Protein AF-A0A662CCJ3-F1 (afdb_monomer_lite)

Foldseek 3Di:
DDVVVVVQVLCCVQQVVQQKGWDDWDADDQWIWTFIDHPPDGFWIWTWGDDPPPQEIEIEIEGDPPPGQLVNLLSVLLSVLVVHGQKYKYKYWDQVVVVVVCVVVVNDQCLALGVVSRVSSQFDPWDDDNTIIMGIRHGPVPCDPVVVVVVVVVVVCLVPDPPVNSVVSVVSPVPPPPPPD

pLDDT: mean 72.36, std 14.45, range [28.16, 91.19]

Structure (mmCIF, N/CA/C/O backbone):
data_AF-A0A662CCJ3-F1
#
_entry.id   AF-A0A662CCJ3-F1
#
loop_
_atom_site.group_PDB
_atom_site.id
_atom_site.type_symbol
_atom_site.label_atom_id
_atom_site.label_alt_id
_atom_site.label_comp_id
_atom_site.label_asym_id
_atom_site.label_entity_id
_atom_site.label_seq_id
_atom_site.pdbx_PDB_ins_code
_atom_site.Cartn_x
_atom_site.Cartn_y
_atom_site.Cartn_z
_atom_site.occupancy
_atom_site.B_iso_or_equiv
_atom_site.auth_seq_id
_atom_site.auth_comp_id
_atom_site.auth_asym_id
_atom_site.auth_atom_id
_atom_site.pdbx_PDB_model_num
ATOM 1 N N . MET A 1 1 ? 0.400 6.262 -26.960 1.00 60.09 1 MET A N 1
ATOM 2 C CA . MET A 1 1 ? -0.676 5.900 -26.022 1.00 60.09 1 MET A CA 1
ATOM 3 C C . MET A 1 1 ? -0.696 6.952 -24.933 1.00 60.09 1 MET A C 1
ATOM 5 O O . MET A 1 1 ? 0.386 7.361 -24.514 1.00 60.09 1 MET A O 1
ATOM 9 N N . ARG A 1 2 ? -1.873 7.464 -24.573 1.00 75.56 2 ARG A N 1
ATOM 10 C CA . ARG A 1 2 ? -2.026 8.439 -23.481 1.00 75.56 2 ARG A CA 1
ATOM 11 C C . ARG A 1 2 ? -1.921 7.730 -22.123 1.00 75.56 2 ARG A C 1
ATOM 13 O O . ARG A 1 2 ? -2.128 6.522 -22.050 1.00 75.56 2 ARG A O 1
ATOM 20 N N . VAL A 1 3 ? -1.557 8.452 -21.063 1.00 71.56 3 VAL A N 1
ATOM 21 C CA . VAL A 1 3 ? -1.373 7.867 -19.716 1.00 71.56 3 VAL A CA 1
ATOM 22 C C . VAL A 1 3 ? -2.685 7.293 -19.186 1.00 71.56 3 VAL A C 1
ATOM 24 O O . VAL A 1 3 ? -2.692 6.246 -18.552 1.00 71.56 3 VAL A O 1
ATOM 27 N N . GLU A 1 4 ? -3.800 7.937 -19.505 1.00 74.38 4 GLU A N 1
ATOM 28 C CA . GLU A 1 4 ? -5.143 7.482 -19.166 1.00 74.38 4 GLU A CA 1
ATOM 29 C C . GLU A 1 4 ? -5.450 6.133 -19.820 1.00 74.38 4 GLU A C 1
ATOM 31 O O . GLU A 1 4 ? -5.887 5.218 -19.136 1.00 74.38 4 GLU A O 1
ATOM 36 N N . GLU A 1 5 ? -5.126 5.972 -21.107 1.00 78.00 5 GLU A N 1
ATOM 37 C CA . GLU A 1 5 ? -5.306 4.709 -21.841 1.00 78.00 5 GLU A CA 1
ATOM 38 C C . GLU A 1 5 ? -4.454 3.585 -21.220 1.00 78.00 5 GLU A C 1
ATOM 40 O O . GLU A 1 5 ? -4.940 2.478 -21.008 1.00 78.00 5 GLU A O 1
ATOM 45 N N . LEU A 1 6 ? -3.209 3.891 -20.830 1.00 78.88 6 LEU A N 1
ATOM 46 C CA . LEU A 1 6 ? -2.328 2.952 -20.124 1.00 78.88 6 LEU A CA 1
ATOM 47 C C . LEU A 1 6 ? -2.886 2.535 -18.754 1.00 78.88 6 LEU A C 1
ATOM 49 O O . LEU A 1 6 ? -2.822 1.361 -18.389 1.00 78.88 6 LEU A O 1
ATOM 53 N N . LEU A 1 7 ? -3.418 3.485 -17.981 1.00 80.75 7 LEU A N 1
ATOM 54 C CA . LEU A 1 7 ? -3.992 3.214 -16.662 1.00 80.75 7 LEU A CA 1
ATOM 55 C C . LEU A 1 7 ? -5.328 2.476 -16.759 1.00 80.75 7 LEU A C 1
ATOM 57 O O . LEU A 1 7 ? -5.612 1.637 -15.903 1.00 80.75 7 LEU A O 1
ATOM 61 N N . GLU A 1 8 ? -6.137 2.740 -17.784 1.00 83.12 8 GLU A N 1
ATOM 62 C CA . GLU A 1 8 ? -7.354 1.978 -18.077 1.00 83.12 8 GLU A CA 1
ATOM 63 C C . GLU A 1 8 ? -7.021 0.521 -18.409 1.00 83.12 8 GLU A C 1
ATOM 65 O O . GLU A 1 8 ? -7.603 -0.386 -17.808 1.00 83.12 8 GLU A O 1
ATOM 70 N N . GLU A 1 9 ? -6.046 0.288 -19.294 1.00 80.81 9 GLU A N 1
ATOM 71 C CA . GLU A 1 9 ? -5.573 -1.056 -19.645 1.00 80.81 9 GLU A CA 1
ATOM 72 C C . GLU A 1 9 ? -4.999 -1.791 -18.429 1.00 80.81 9 GLU A C 1
ATOM 74 O O . GLU A 1 9 ? -5.383 -2.931 -18.150 1.00 80.81 9 GLU A O 1
ATOM 79 N N . TRP A 1 10 ? -4.133 -1.129 -17.656 1.00 85.88 10 TRP A N 1
ATOM 80 C CA . TRP A 1 10 ? -3.580 -1.679 -16.420 1.00 85.88 10 TRP A CA 1
ATOM 81 C C . TRP A 1 10 ? -4.689 -2.006 -15.406 1.00 85.88 10 TRP A C 1
ATOM 83 O O . TRP A 1 10 ? -4.709 -3.104 -14.845 1.00 85.88 10 TRP A O 1
ATOM 93 N N . THR A 1 11 ? -5.661 -1.108 -15.213 1.00 82.94 11 THR A N 1
ATOM 94 C CA . THR A 1 11 ? -6.770 -1.330 -14.271 1.00 82.94 11 THR A CA 1
ATOM 95 C C . THR A 1 11 ? -7.625 -2.509 -14.720 1.00 82.94 11 THR A C 1
ATOM 97 O O . THR A 1 11 ? -7.944 -3.381 -13.915 1.00 82.94 11 THR A O 1
ATOM 100 N N . ALA A 1 12 ? -7.972 -2.588 -16.006 1.00 83.44 12 ALA A N 1
ATOM 101 C CA . ALA A 1 12 ? -8.745 -3.702 -16.542 1.00 83.44 12 ALA A CA 1
ATOM 102 C C . ALA A 1 12 ? -8.008 -5.038 -16.368 1.00 83.44 12 ALA A C 1
ATOM 104 O O . ALA A 1 12 ? -8.617 -6.021 -15.944 1.00 83.44 12 ALA A O 1
ATOM 105 N N . HIS A 1 13 ? -6.703 -5.058 -16.648 1.00 76.81 13 HIS A N 1
ATOM 106 C CA . HIS A 1 13 ? -5.887 -6.266 -16.615 1.00 76.81 13 HIS A CA 1
ATOM 107 C C . HIS A 1 13 ? -5.628 -6.780 -15.193 1.00 76.81 13 HIS A C 1
ATOM 109 O O . HIS A 1 13 ? -5.778 -7.973 -14.939 1.00 76.81 13 HIS A O 1
ATOM 115 N N . TYR A 1 14 ? -5.257 -5.897 -14.262 1.00 78.69 14 TYR A N 1
ATOM 116 C CA . TYR A 1 14 ? -4.828 -6.303 -12.919 1.00 78.69 14 TYR A CA 1
ATOM 117 C C . TYR A 1 14 ? -5.930 -6.212 -11.861 1.00 78.69 14 TYR A C 1
ATOM 119 O O . TYR A 1 14 ? -5.877 -6.937 -10.870 1.00 78.69 14 TYR A O 1
ATOM 127 N N . LEU A 1 15 ? -6.926 -5.343 -12.055 1.00 81.56 15 LEU A N 1
ATOM 128 C CA . LEU A 1 15 ? -7.939 -5.031 -11.041 1.00 81.56 15 LEU A CA 1
ATOM 129 C C . LEU A 1 15 ? -9.382 -5.311 -11.485 1.00 81.56 15 LEU A C 1
ATOM 131 O O . LEU A 1 15 ? -10.273 -5.417 -10.639 1.00 81.56 15 LEU A O 1
ATOM 135 N N . GLY A 1 16 ? -9.634 -5.476 -12.788 1.00 79.31 16 GLY A N 1
ATOM 136 C CA . GLY A 1 16 ? -10.981 -5.670 -13.331 1.00 79.31 16 GLY A CA 1
ATOM 137 C C . GLY A 1 16 ? -11.698 -6.894 -12.753 1.00 79.31 16 GLY A C 1
ATOM 138 O O . GLY A 1 16 ? -12.883 -6.820 -12.423 1.00 79.31 16 GLY A O 1
ATOM 139 N N . GLY A 1 17 ? -10.963 -7.991 -12.529 1.00 81.06 17 GLY A N 1
ATOM 140 C CA . GLY A 1 17 ? -11.480 -9.207 -11.886 1.00 81.06 17 GLY A CA 1
ATOM 141 C C . GLY A 1 17 ? -11.889 -9.026 -10.417 1.00 81.06 17 GLY A C 1
ATOM 142 O O . GLY A 1 17 ? -12.646 -9.832 -9.886 1.00 81.06 17 GLY A O 1
ATOM 143 N N . MET A 1 18 ? -11.440 -7.945 -9.773 1.00 82.50 18 MET A N 1
ATOM 144 C CA . MET A 1 18 ? -11.719 -7.613 -8.369 1.00 82.50 18 MET A CA 1
ATOM 145 C C . MET A 1 18 ? -12.878 -6.611 -8.225 1.00 82.50 18 MET A C 1
ATOM 147 O O . MET A 1 18 ? -13.274 -6.253 -7.114 1.00 82.50 18 MET A O 1
ATOM 151 N N . GLY A 1 19 ? -13.437 -6.142 -9.347 1.00 83.69 19 GLY A N 1
ATOM 152 C CA . GLY A 1 19 ? -14.517 -5.154 -9.373 1.00 83.69 19 GLY A CA 1
ATOM 153 C C . GLY A 1 19 ? -14.068 -3.713 -9.109 1.00 83.69 19 GLY A C 1
ATOM 154 O O . GLY A 1 19 ? -14.925 -2.836 -8.978 1.00 83.69 19 GLY A O 1
ATOM 155 N N . LEU A 1 20 ? -12.756 -3.465 -9.044 1.00 86.88 20 LEU A N 1
ATOM 156 C CA . LEU A 1 20 ? -12.177 -2.124 -9.047 1.00 86.88 20 LEU A CA 1
ATOM 157 C C . LEU A 1 20 ? -12.174 -1.566 -10.471 1.00 86.88 20 LEU A C 1
ATOM 159 O O . LEU A 1 20 ? -11.946 -2.287 -11.445 1.00 86.88 20 LEU A O 1
ATOM 163 N N . ARG A 1 21 ? -12.445 -0.270 -10.593 1.00 88.94 21 ARG A N 1
ATOM 164 C CA . ARG A 1 21 ? -12.468 0.441 -11.874 1.00 88.94 21 ARG A CA 1
ATOM 165 C C . ARG A 1 21 ? -11.790 1.787 -11.737 1.00 88.94 21 ARG A C 1
ATOM 167 O O . ARG A 1 21 ? -11.844 2.390 -10.672 1.00 88.94 21 ARG A O 1
ATOM 174 N N . LEU A 1 22 ? -11.214 2.270 -12.828 1.00 89.12 22 LEU A N 1
ATOM 175 C CA . LEU A 1 22 ? -10.678 3.617 -12.905 1.00 89.12 22 LEU A CA 1
ATOM 176 C C . LEU A 1 22 ? -11.843 4.605 -13.012 1.00 89.12 22 LEU A C 1
ATOM 178 O O . LEU A 1 22 ? -12.698 4.453 -13.881 1.00 89.12 22 LEU A O 1
ATOM 182 N N . TYR A 1 23 ? -11.902 5.572 -12.101 1.00 88.75 23 TYR A N 1
ATOM 183 C CA . TYR A 1 23 ? -12.942 6.608 -12.074 1.00 88.75 23 TYR A CA 1
ATOM 184 C C . TYR A 1 23 ? -12.444 7.895 -12.705 1.00 88.75 23 TYR A C 1
ATOM 186 O O . TYR A 1 23 ? -13.154 8.536 -13.476 1.00 88.75 23 TYR A O 1
ATOM 194 N N . ARG A 1 24 ? -11.226 8.289 -12.339 1.00 89.94 24 ARG A N 1
ATOM 195 C CA . ARG A 1 24 ? -10.652 9.570 -12.728 1.00 89.94 24 ARG A CA 1
ATOM 196 C C . ARG A 1 24 ? -9.137 9.485 -12.713 1.00 89.94 24 ARG A C 1
ATOM 198 O O . ARG A 1 24 ? -8.564 8.862 -11.823 1.00 89.94 24 ARG A O 1
ATOM 205 N N . VAL A 1 25 ? -8.514 10.155 -13.674 1.00 89.50 25 VAL A N 1
ATOM 206 C CA . VAL A 1 25 ? -7.075 10.412 -13.719 1.00 89.50 25 VAL A CA 1
ATOM 207 C C . VAL A 1 25 ? -6.881 11.918 -13.754 1.00 89.50 25 VAL A C 1
ATOM 209 O O . VAL A 1 25 ? -7.562 12.622 -14.497 1.00 89.50 25 VAL A O 1
ATOM 212 N N . GLU A 1 26 ? -5.960 12.403 -12.940 1.00 90.44 26 GLU A N 1
ATOM 213 C CA . GLU A 1 26 ? -5.506 13.783 -12.916 1.00 90.44 26 GLU A CA 1
ATOM 214 C C . GLU A 1 26 ? -3.987 13.779 -13.073 1.00 90.44 26 GLU A C 1
ATOM 216 O O . GLU A 1 26 ? -3.263 13.165 -12.289 1.00 90.44 26 GLU A O 1
ATOM 221 N N . LEU A 1 27 ? -3.503 14.433 -14.126 1.00 85.56 27 LEU A N 1
ATOM 222 C CA . LEU A 1 27 ? -2.075 14.629 -14.339 1.00 85.56 27 LEU A CA 1
ATOM 223 C C . LEU A 1 27 ? -1.637 15.854 -13.536 1.00 85.56 27 LEU A C 1
ATOM 225 O O . LEU A 1 27 ? -2.222 16.929 -13.675 1.00 85.56 27 LEU A O 1
ATOM 229 N N . GLU A 1 28 ? -0.624 15.680 -12.695 1.00 82.94 28 GLU A N 1
ATOM 230 C CA . GLU A 1 28 ? -0.089 16.726 -11.824 1.00 82.94 28 GLU A CA 1
ATOM 231 C C . GLU A 1 28 ? 1.335 17.086 -12.279 1.00 82.94 28 GLU A C 1
ATOM 233 O O . GLU A 1 28 ? 2.025 16.293 -12.927 1.00 82.94 28 GLU A O 1
ATOM 238 N N . GLU A 1 29 ? 1.794 18.300 -11.967 1.00 78.25 29 GLU A N 1
ATOM 239 C CA . GLU A 1 29 ? 3.180 18.689 -12.232 1.00 78.25 29 GLU A CA 1
ATOM 240 C C . GLU A 1 29 ? 4.107 17.799 -11.390 1.00 78.25 29 GLU A C 1
ATOM 242 O O . GLU A 1 29 ? 4.153 17.911 -10.168 1.00 78.25 29 GLU A O 1
ATOM 247 N N . GLY A 1 30 ? 4.792 16.855 -12.043 1.00 77.75 30 GLY A N 1
ATOM 248 C CA . GLY A 1 30 ? 5.635 15.867 -11.367 1.00 77.75 30 GLY A CA 1
ATOM 249 C C . GLY A 1 30 ? 4.929 14.567 -10.968 1.00 77.75 30 GLY A C 1
ATOM 250 O O . GLY A 1 30 ? 5.441 13.864 -10.100 1.00 77.75 30 GLY A O 1
ATOM 251 N N . GLY A 1 31 ? 3.787 14.209 -11.573 1.00 84.56 31 GLY A N 1
ATOM 252 C CA . GLY A 1 31 ? 3.160 12.913 -11.302 1.00 84.56 31 GLY A CA 1
ATOM 253 C C . GLY A 1 31 ? 1.790 12.665 -11.930 1.00 84.56 31 GLY A C 1
ATOM 254 O O . GLY A 1 31 ? 1.347 13.347 -12.853 1.00 84.56 31 GLY A O 1
ATOM 255 N N . ALA A 1 32 ? 1.115 11.645 -11.4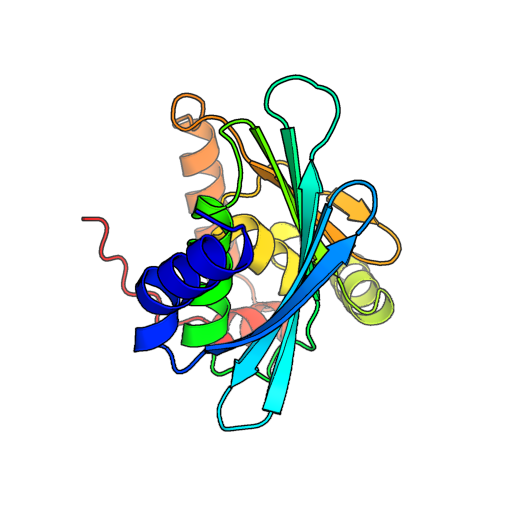10 1.00 86.06 32 ALA A N 1
ATOM 256 C CA . ALA A 1 32 ? -0.263 11.315 -11.736 1.00 86.06 32 ALA A CA 1
ATOM 257 C C . ALA A 1 32 ? -1.017 10.919 -10.467 1.00 86.06 32 ALA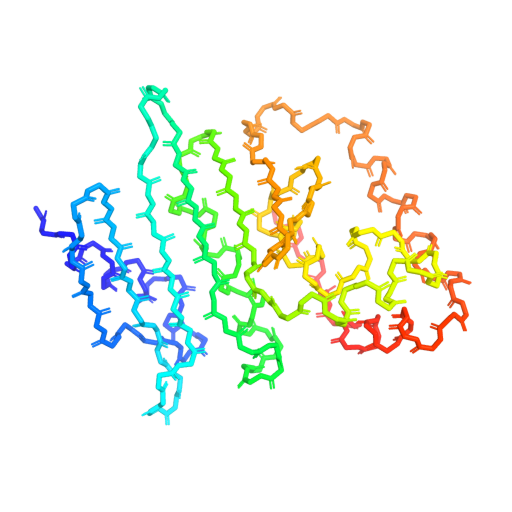 A C 1
ATOM 259 O O . ALA A 1 32 ? -0.545 10.104 -9.672 1.00 86.06 32 ALA A O 1
ATOM 260 N N . ARG A 1 33 ? -2.222 11.456 -10.309 1.00 90.62 33 ARG A N 1
ATOM 261 C CA . ARG A 1 33 ? -3.194 11.024 -9.313 1.00 90.62 33 ARG A CA 1
ATOM 262 C C . ARG A 1 33 ? -4.309 10.281 -10.020 1.00 90.62 33 ARG A C 1
ATOM 264 O O . ARG A 1 33 ? -4.859 10.774 -11.000 1.00 90.62 33 ARG A O 1
ATOM 271 N N . PHE A 1 34 ? -4.685 9.114 -9.528 1.00 90.00 34 PHE A N 1
ATOM 272 C CA . PHE A 1 34 ? -5.827 8.400 -10.077 1.00 90.00 34 PHE A CA 1
ATOM 273 C C . PHE A 1 34 ? -6.693 7.791 -8.990 1.00 90.00 34 PHE A C 1
ATOM 275 O O . PHE A 1 34 ? -6.218 7.353 -7.945 1.00 90.00 34 PHE A O 1
ATOM 282 N N . ILE A 1 35 ? -7.994 7.811 -9.249 1.00 91.12 35 ILE A N 1
ATOM 283 C CA . ILE A 1 35 ? -9.020 7.367 -8.320 1.00 91.12 35 ILE A CA 1
ATOM 284 C C . ILE A 1 35 ? -9.598 6.073 -8.853 1.00 91.12 35 ILE A C 1
ATOM 286 O O . ILE A 1 35 ? -10.078 6.009 -9.990 1.00 91.12 35 ILE A O 1
ATOM 290 N N . LEU A 1 36 ? -9.554 5.049 -8.014 1.00 91.12 36 LEU A N 1
ATOM 291 C CA . LEU A 1 36 ? -10.212 3.785 -8.249 1.00 91.12 36 LEU A CA 1
ATOM 292 C C . LEU A 1 36 ? -11.498 3.748 -7.435 1.00 91.12 36 LEU A C 1
ATOM 294 O O . LEU A 1 36 ? -11.541 4.131 -6.261 1.00 91.12 36 LEU A O 1
ATOM 298 N N . GLY A 1 37 ? -12.547 3.249 -8.064 1.00 90.12 37 GLY A N 1
ATOM 299 C CA . GLY A 1 37 ? -13.809 3.033 -7.397 1.00 90.12 37 GLY A CA 1
ATOM 300 C C . GLY A 1 37 ? -14.253 1.585 -7.432 1.00 90.12 37 GLY A C 1
ATOM 301 O O . GLY A 1 37 ? -13.867 0.795 -8.297 1.00 90.12 37 GLY A O 1
ATOM 302 N N . TRP A 1 38 ? -15.094 1.252 -6.466 1.00 87.75 38 TRP A N 1
ATOM 303 C CA . TRP A 1 38 ? -15.622 -0.079 -6.233 1.00 87.75 38 TRP A CA 1
ATOM 304 C C . TRP A 1 38 ? -17.123 0.040 -5.998 1.00 87.75 38 TRP A C 1
ATOM 306 O O . TRP A 1 38 ? -17.577 0.891 -5.240 1.00 87.75 38 TRP A O 1
ATOM 316 N N . ARG A 1 39 ? -17.911 -0.781 -6.701 1.00 83.50 39 ARG A N 1
ATOM 317 C CA . ARG A 1 39 ? -19.387 -0.799 -6.605 1.00 83.50 39 ARG A CA 1
ATOM 318 C C . ARG A 1 39 ? -20.098 0.562 -6.752 1.00 83.50 39 ARG A C 1
ATOM 320 O O . ARG A 1 39 ? -21.212 0.714 -6.270 1.00 83.50 39 ARG A O 1
ATOM 327 N N . GLY A 1 40 ? -19.513 1.512 -7.476 1.00 81.50 40 GLY A N 1
ATOM 328 C CA . GLY A 1 40 ? -20.128 2.828 -7.703 1.00 81.50 40 GLY A CA 1
ATOM 329 C C . GLY A 1 40 ? -19.534 3.957 -6.858 1.00 81.50 40 GLY A C 1
ATOM 330 O O . GLY A 1 40 ? -19.913 5.105 -7.064 1.00 81.50 40 GLY A O 1
ATOM 331 N N . GLU A 1 41 ? -18.614 3.653 -5.939 1.00 86.19 41 GLU A N 1
ATOM 332 C CA . GLU A 1 41 ? -18.038 4.629 -5.010 1.00 86.19 41 GLU A CA 1
ATOM 333 C C . GLU A 1 41 ? -16.542 4.834 -5.257 1.00 86.19 41 GLU A C 1
ATOM 335 O O . GLU A 1 41 ? -15.820 3.871 -5.510 1.00 86.19 41 GLU A O 1
ATOM 340 N N . GLU A 1 42 ? -16.070 6.078 -5.142 1.00 89.25 42 GLU A N 1
ATOM 341 C CA . GLU A 1 42 ? -14.642 6.410 -5.083 1.00 89.25 42 GLU A CA 1
ATOM 342 C C . GLU A 1 42 ? -14.078 5.923 -3.743 1.00 89.25 42 GLU A C 1
ATOM 344 O O . GLU A 1 42 ? -14.443 6.434 -2.682 1.00 89.25 42 GLU A O 1
ATOM 349 N N . VAL A 1 43 ? -13.216 4.906 -3.778 1.00 87.31 43 VAL A N 1
ATOM 350 C CA . VAL A 1 43 ? -12.755 4.224 -2.556 1.00 87.31 43 VAL A CA 1
ATOM 351 C C . VAL A 1 43 ? -11.253 4.282 -2.359 1.00 87.31 43 VAL A C 1
ATOM 353 O O . VAL A 1 43 ? -10.812 4.169 -1.221 1.00 87.31 43 VAL A O 1
ATOM 356 N N . VAL A 1 44 ? -10.472 4.459 -3.426 1.00 87.88 44 VAL A N 1
ATOM 357 C CA . VAL A 1 44 ? -9.009 4.478 -3.361 1.00 87.88 44 VAL A CA 1
ATOM 358 C C . VAL A 1 44 ? -8.476 5.604 -4.222 1.00 87.88 44 VAL A C 1
ATOM 360 O O . VAL A 1 44 ? -8.824 5.722 -5.393 1.00 87.88 44 VAL A O 1
ATOM 363 N N . GLU A 1 45 ? -7.568 6.382 -3.658 1.00 91.19 45 GLU A N 1
ATOM 364 C CA . GLU A 1 45 ? -6.724 7.309 -4.394 1.00 91.19 45 GLU A CA 1
ATOM 365 C C . GLU A 1 45 ? -5.302 6.747 -4.447 1.00 91.19 45 GLU A C 1
ATOM 367 O O . GLU A 1 45 ? -4.745 6.319 -3.434 1.00 91.19 45 GLU A O 1
ATOM 372 N N . VAL A 1 46 ? -4.711 6.748 -5.637 1.00 88.38 46 VAL A N 1
ATOM 373 C CA . VAL A 1 46 ? -3.313 6.392 -5.853 1.00 88.38 46 VAL A CA 1
ATOM 374 C C . VAL A 1 46 ? -2.576 7.606 -6.394 1.00 88.38 46 VAL A C 1
ATOM 376 O O . VAL A 1 46 ? -3.016 8.235 -7.358 1.00 88.38 46 VAL A O 1
ATOM 379 N N . ARG A 1 47 ? -1.436 7.922 -5.783 1.00 88.38 47 ARG A N 1
ATOM 380 C CA . ARG A 1 47 ? -0.517 8.964 -6.248 1.00 88.38 47 ARG A CA 1
ATOM 381 C C . ARG A 1 47 ? 0.765 8.328 -6.742 1.00 88.38 47 ARG A C 1
ATOM 383 O O . ARG A 1 47 ? 1.408 7.599 -5.996 1.00 88.38 47 ARG A O 1
ATOM 390 N N . TYR A 1 48 ? 1.127 8.620 -7.980 1.00 84.88 48 TYR A N 1
ATOM 391 C CA . TYR A 1 48 ? 2.391 8.247 -8.592 1.00 84.88 48 TYR A CA 1
ATOM 392 C C . TYR A 1 48 ? 3.241 9.497 -8.801 1.00 84.88 48 TYR A C 1
ATOM 394 O O . TYR A 1 48 ? 2.806 10.433 -9.472 1.00 84.88 48 TYR A O 1
ATOM 402 N N . SER A 1 49 ? 4.465 9.486 -8.286 1.00 84.62 49 SER A N 1
ATOM 403 C CA . SER A 1 49 ? 5.433 10.568 -8.465 1.00 84.62 49 SER A CA 1
ATOM 404 C C . SER A 1 49 ? 6.770 9.991 -8.943 1.00 84.62 49 SER A C 1
ATOM 406 O O . SER A 1 49 ? 7.409 9.258 -8.179 1.00 84.62 49 SER A O 1
ATOM 408 N N . PRO A 1 50 ? 7.211 10.258 -10.188 1.00 75.75 50 PRO A N 1
ATOM 409 C CA . PRO A 1 50 ? 8.582 9.972 -10.599 1.00 75.75 50 PRO A CA 1
ATOM 410 C C . PRO A 1 50 ? 9.574 10.759 -9.732 1.00 75.75 50 PRO A C 1
ATOM 412 O O . PRO A 1 50 ? 9.302 11.888 -9.335 1.00 75.75 50 PRO A O 1
ATOM 415 N N . MET A 1 51 ? 10.716 10.148 -9.434 1.00 74.25 51 MET A N 1
ATOM 416 C CA . MET A 1 51 ? 11.806 10.748 -8.666 1.00 74.25 51 MET A CA 1
ATOM 417 C C . MET A 1 51 ? 13.052 10.841 -9.559 1.00 74.25 51 MET A C 1
ATOM 419 O O . MET A 1 51 ? 13.346 9.910 -10.307 1.00 74.25 51 MET A O 1
ATOM 423 N N . ASP A 1 52 ? 13.790 11.948 -9.453 1.00 66.00 52 ASP A N 1
ATOM 424 C CA . ASP A 1 52 ? 14.872 12.366 -10.367 1.00 66.00 52 ASP A CA 1
ATOM 425 C C . ASP A 1 52 ? 16.089 11.411 -10.434 1.00 66.00 52 ASP A C 1
ATOM 427 O O . ASP A 1 52 ? 16.948 11.542 -11.308 1.00 66.00 52 ASP A O 1
ATOM 431 N N . GLU A 1 53 ? 16.175 10.418 -9.543 1.00 57.94 53 GLU A N 1
ATOM 432 C CA . GLU A 1 53 ? 17.177 9.350 -9.598 1.00 57.94 53 GLU A CA 1
ATOM 433 C C . GLU A 1 53 ? 16.754 8.289 -10.624 1.00 57.94 53 GLU A C 1
ATOM 435 O O . GLU A 1 53 ? 16.022 7.381 -10.255 1.00 57.94 53 GLU A O 1
ATOM 440 N N . GLU A 1 54 ? 17.194 8.443 -11.885 1.00 53.72 54 GLU A N 1
ATOM 441 C CA . GLU A 1 54 ? 17.116 7.620 -13.129 1.00 53.72 54 GLU A CA 1
ATOM 442 C C . GLU A 1 54 ? 16.091 6.465 -13.295 1.00 53.72 54 GLU A C 1
ATOM 444 O O . GLU A 1 54 ? 15.706 6.164 -14.422 1.00 53.72 54 GLU A O 1
ATOM 449 N N . THR A 1 55 ? 15.629 5.786 -12.251 1.00 58.69 55 THR A N 1
ATOM 450 C CA . THR A 1 55 ? 14.640 4.700 -12.281 1.00 58.69 55 THR A CA 1
ATOM 451 C C . THR A 1 55 ? 13.752 4.647 -11.031 1.00 58.69 55 THR A C 1
ATOM 453 O O . THR A 1 55 ? 13.191 3.591 -10.756 1.00 58.69 55 THR A O 1
ATOM 456 N N . MET A 1 56 ? 13.629 5.725 -10.248 1.00 63.97 56 MET A N 1
ATOM 457 C CA . MET A 1 56 ? 12.833 5.729 -9.016 1.00 63.97 56 MET A CA 1
ATOM 458 C C . MET A 1 56 ? 11.447 6.348 -9.185 1.00 63.97 56 MET A C 1
ATOM 460 O O . MET A 1 56 ? 11.277 7.385 -9.817 1.00 63.97 56 MET A O 1
ATOM 464 N N . ALA A 1 57 ? 10.447 5.734 -8.555 1.00 74.31 57 ALA A N 1
ATOM 465 C CA . ALA A 1 57 ? 9.137 6.346 -8.373 1.00 74.31 57 ALA A CA 1
ATOM 466 C C . ALA A 1 57 ? 8.591 6.083 -6.971 1.00 74.31 57 ALA A C 1
ATOM 468 O O . ALA A 1 57 ? 8.935 5.092 -6.314 1.00 74.31 57 ALA A O 1
ATOM 469 N N . ARG A 1 58 ? 7.725 6.989 -6.530 1.00 80.81 58 ARG A N 1
ATOM 470 C CA . ARG A 1 58 ? 6.946 6.892 -5.303 1.00 80.81 58 ARG A CA 1
ATOM 471 C C . ARG A 1 58 ? 5.497 6.588 -5.668 1.00 80.81 58 ARG A C 1
ATOM 473 O O . ARG A 1 58 ? 4.902 7.314 -6.459 1.00 80.81 58 ARG A O 1
ATOM 480 N N . LEU A 1 59 ? 4.947 5.525 -5.088 1.00 83.88 59 LEU A N 1
ATOM 481 C CA . LEU A 1 59 ? 3.515 5.234 -5.115 1.00 83.88 59 LEU A CA 1
ATOM 482 C C . LEU A 1 59 ? 2.931 5.368 -3.718 1.00 83.88 59 LEU A C 1
ATOM 484 O O . LEU A 1 59 ? 3.415 4.742 -2.776 1.00 83.88 59 LEU A O 1
ATOM 488 N N . GLU A 1 60 ? 1.866 6.146 -3.600 1.00 86.19 60 GLU A N 1
ATOM 489 C CA . GLU A 1 60 ? 1.106 6.305 -2.364 1.00 86.19 60 GLU A CA 1
ATOM 490 C C . GLU A 1 60 ? -0.300 5.783 -2.588 1.00 86.19 60 GLU A C 1
ATOM 492 O O . GLU A 1 60 ? -0.993 6.238 -3.497 1.00 86.19 60 GLU A O 1
ATOM 497 N N . VAL A 1 61 ? -0.722 4.850 -1.746 1.00 84.69 61 VAL A N 1
ATOM 498 C CA . VAL A 1 61 ? -2.089 4.343 -1.736 1.00 84.69 61 VAL A CA 1
ATOM 499 C C . VAL A 1 61 ? -2.812 4.973 -0.554 1.00 84.69 61 VAL A C 1
ATOM 501 O O . VAL A 1 61 ? -2.352 4.909 0.591 1.00 84.69 61 VAL A O 1
ATOM 504 N N . ILE A 1 62 ? -3.933 5.621 -0.845 1.00 82.31 62 ILE A N 1
ATOM 505 C CA . ILE A 1 62 ? -4.712 6.400 0.109 1.00 82.31 62 ILE A CA 1
ATOM 506 C C . ILE A 1 62 ? -6.139 5.863 0.096 1.00 82.31 62 ILE A C 1
ATOM 508 O O . ILE A 1 62 ? -6.878 6.033 -0.871 1.00 82.31 62 ILE A O 1
ATOM 512 N N . TYR A 1 63 ? -6.524 5.208 1.183 1.00 75.94 63 TYR A N 1
ATOM 513 C CA . TYR A 1 63 ? -7.898 4.804 1.457 1.00 75.94 63 TYR A CA 1
ATOM 514 C C . TYR A 1 63 ? -8.041 4.446 2.935 1.00 75.94 63 TYR A C 1
ATOM 516 O O . TYR A 1 63 ? -7.051 4.289 3.650 1.00 75.94 63 TYR A O 1
ATOM 524 N N . VAL A 1 64 ? -9.285 4.325 3.394 1.00 65.31 64 VAL A N 1
ATOM 525 C CA . VAL A 1 64 ? -9.588 3.857 4.748 1.00 65.31 64 VAL A CA 1
ATOM 526 C C . VAL A 1 64 ? -9.580 2.323 4.742 1.00 65.31 64 VAL A C 1
ATOM 528 O O . VAL A 1 64 ? -10.425 1.744 4.048 1.00 65.31 64 VAL A O 1
ATOM 531 N N . PRO A 1 65 ? -8.682 1.658 5.496 1.00 62.97 65 PRO A N 1
ATOM 532 C CA . PRO A 1 65 ? -8.657 0.199 5.583 1.00 62.97 65 PRO A CA 1
ATOM 533 C C . PRO A 1 65 ? -10.015 -0.380 5.997 1.00 62.97 65 PRO A C 1
ATOM 535 O O . PRO A 1 65 ? -10.708 0.185 6.848 1.00 62.97 65 PRO A O 1
ATOM 538 N N . GLY A 1 66 ? -10.411 -1.505 5.399 1.00 64.12 66 GLY A N 1
ATOM 539 C CA . GLY A 1 66 ? -11.694 -2.161 5.666 1.00 64.12 66 GLY A CA 1
ATOM 540 C C . GLY A 1 66 ? -12.882 -1.598 4.880 1.00 64.12 66 GLY A C 1
ATOM 541 O O . GLY A 1 66 ? -13.993 -2.113 5.017 1.00 64.12 66 GLY A O 1
ATOM 542 N N . ARG A 1 67 ? -12.680 -0.573 4.036 1.00 72.56 67 ARG A N 1
ATOM 543 C CA . ARG A 1 67 ? -13.692 -0.139 3.050 1.00 72.56 67 ARG A CA 1
ATOM 544 C C . ARG A 1 67 ? -13.749 -1.028 1.818 1.00 72.56 67 ARG A C 1
ATOM 546 O O . ARG A 1 67 ? -14.783 -1.079 1.153 1.00 72.56 67 ARG A O 1
ATOM 553 N N . LEU A 1 68 ? -12.654 -1.704 1.500 1.00 74.44 68 LEU A N 1
ATOM 554 C CA . LEU A 1 68 ? -12.602 -2.663 0.414 1.00 74.44 68 LEU A CA 1
ATOM 555 C C . LEU A 1 68 ? -12.734 -4.080 0.974 1.00 74.44 68 LEU A C 1
ATOM 557 O O . LEU A 1 68 ? -12.292 -4.356 2.091 1.00 74.44 68 LEU A O 1
ATOM 561 N N . PRO A 1 69 ? -13.328 -5.020 0.216 1.00 75.25 69 PRO A N 1
ATOM 562 C CA . PRO A 1 69 ? -13.207 -6.417 0.571 1.00 75.25 69 PRO A CA 1
ATOM 563 C C . PRO A 1 69 ? -11.733 -6.791 0.605 1.00 75.25 69 PRO A C 1
ATOM 565 O O . PRO A 1 69 ? -10.968 -6.464 -0.296 1.00 75.25 69 PRO A O 1
ATOM 5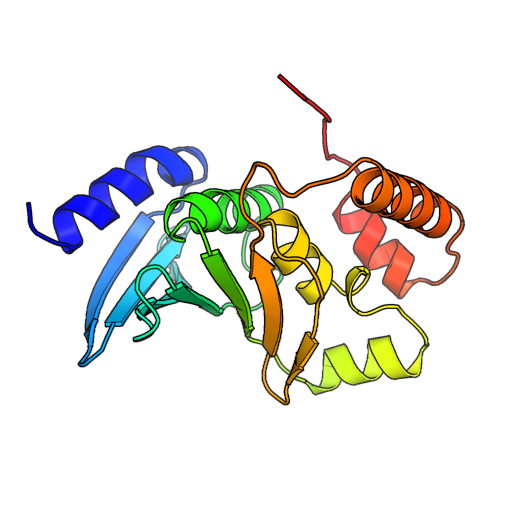68 N N . ARG A 1 70 ? -11.382 -7.564 1.614 1.00 65.94 70 ARG A N 1
ATOM 569 C CA . ARG A 1 70 ? -10.054 -8.093 1.878 1.00 65.94 70 ARG A CA 1
ATOM 570 C C . ARG A 1 70 ? -9.216 -8.458 0.630 1.00 65.94 70 ARG A C 1
ATOM 572 O O . ARG A 1 70 ? -8.147 -7.900 0.414 1.00 65.94 70 ARG A O 1
ATOM 579 N N . GLY A 1 71 ? -9.710 -9.365 -0.219 1.00 68.12 71 GLY A N 1
ATOM 580 C CA . GLY A 1 71 ? -8.975 -9.815 -1.415 1.00 68.12 71 GLY A CA 1
ATOM 581 C C . GLY A 1 71 ? -8.772 -8.725 -2.477 1.00 68.12 71 GLY A C 1
ATOM 582 O O . GLY A 1 71 ? -7.876 -8.825 -3.311 1.00 68.12 71 GLY A O 1
ATOM 583 N N . VAL A 1 72 ? -9.577 -7.662 -2.429 1.00 77.38 72 VAL A N 1
ATOM 584 C CA . VAL A 1 72 ? -9.441 -6.484 -3.291 1.00 77.38 72 VAL A CA 1
ATOM 585 C C . VAL A 1 72 ? -8.318 -5.575 -2.785 1.00 77.38 72 VAL A C 1
ATOM 587 O O . VAL A 1 72 ? -7.562 -5.060 -3.601 1.00 77.38 72 VAL A O 1
ATOM 590 N N . GLU A 1 73 ? -8.161 -5.414 -1.465 1.00 74.44 73 GLU A N 1
ATOM 591 C CA . GLU A 1 73 ? -7.040 -4.665 -0.866 1.00 74.44 73 GLU A CA 1
ATOM 592 C C . GLU A 1 73 ? -5.697 -5.334 -1.193 1.00 74.44 73 GLU A C 1
ATOM 594 O O . GLU A 1 73 ? -4.783 -4.685 -1.699 1.00 74.44 73 GLU A O 1
ATOM 599 N N . GLU A 1 74 ? -5.586 -6.651 -1.004 1.00 70.69 74 GLU A N 1
ATOM 600 C CA . GLU A 1 74 ? -4.368 -7.401 -1.355 1.00 70.69 74 GLU A CA 1
ATOM 601 C C . GLU A 1 74 ? -4.044 -7.302 -2.847 1.00 70.69 74 GLU A C 1
ATOM 603 O O . GLU A 1 74 ? -2.904 -7.034 -3.241 1.00 70.69 74 GLU A O 1
ATOM 608 N N . GLY A 1 75 ? -5.056 -7.524 -3.686 1.00 73.00 75 GLY A N 1
ATOM 609 C CA . GLY A 1 75 ? -4.916 -7.478 -5.131 1.00 73.00 75 GLY A CA 1
ATOM 610 C C . GLY A 1 75 ? -4.512 -6.095 -5.639 1.00 73.00 75 GLY A C 1
ATOM 611 O O . GLY A 1 75 ? -3.649 -5.995 -6.512 1.00 73.00 75 GLY A O 1
ATOM 612 N N . LEU A 1 76 ? -5.037 -5.034 -5.021 1.00 79.62 76 LEU A N 1
ATOM 613 C CA . LEU A 1 76 ? -4.629 -3.656 -5.272 1.00 79.62 76 LEU A CA 1
ATOM 614 C C . LEU A 1 76 ? -3.136 -3.449 -4.995 1.00 79.62 76 LEU A C 1
ATOM 616 O O . LEU A 1 76 ? -2.415 -2.997 -5.884 1.00 79.62 76 LEU A O 1
ATOM 620 N N . PHE A 1 77 ? -2.647 -3.808 -3.804 1.00 74.75 77 PHE A N 1
ATOM 621 C CA . PHE A 1 77 ? -1.233 -3.619 -3.442 1.00 74.75 77 PHE A CA 1
ATOM 622 C C . PHE A 1 77 ? -0.288 -4.456 -4.316 1.00 74.75 77 PHE A C 1
ATOM 624 O O . PHE A 1 77 ? 0.777 -3.978 -4.715 1.00 74.75 77 PHE A O 1
ATOM 631 N N . ARG A 1 78 ? -0.689 -5.670 -4.709 1.00 71.38 78 ARG A N 1
ATOM 632 C CA . ARG A 1 78 ? 0.073 -6.483 -5.674 1.00 71.38 78 ARG A CA 1
ATOM 633 C C . ARG A 1 78 ? 0.101 -5.852 -7.065 1.00 71.38 78 ARG A C 1
ATOM 635 O O . ARG A 1 78 ? 1.154 -5.841 -7.700 1.00 71.38 78 ARG A O 1
ATOM 642 N N . ALA A 1 79 ? -1.019 -5.304 -7.529 1.00 75.31 79 ALA A N 1
ATOM 643 C CA . ALA A 1 79 ? -1.093 -4.620 -8.814 1.00 75.31 79 ALA A CA 1
ATOM 644 C C . ALA A 1 79 ? -0.240 -3.338 -8.827 1.00 75.31 79 ALA A C 1
ATOM 646 O O . ALA A 1 79 ? 0.406 -3.048 -9.835 1.00 75.31 79 ALA A O 1
ATOM 647 N N . MET A 1 80 ? -0.180 -2.601 -7.707 1.00 76.75 80 MET A N 1
ATOM 648 C CA . MET A 1 80 ? 0.659 -1.399 -7.561 1.00 76.75 80 MET A CA 1
ATOM 649 C C . MET A 1 80 ? 2.137 -1.680 -7.823 1.00 76.75 80 MET A C 1
ATOM 651 O O . MET A 1 80 ? 2.825 -0.853 -8.416 1.00 76.75 80 MET A O 1
ATOM 655 N N . ARG A 1 81 ? 2.628 -2.869 -7.456 1.00 71.00 81 ARG A N 1
ATOM 656 C CA . ARG A 1 81 ? 4.011 -3.281 -7.733 1.00 71.00 81 ARG A CA 1
ATOM 657 C C . ARG A 1 81 ? 4.362 -3.205 -9.221 1.00 71.00 81 ARG A C 1
ATOM 659 O O . ARG A 1 81 ? 5.511 -2.944 -9.554 1.00 71.00 81 ARG A O 1
ATOM 666 N N . VAL A 1 82 ? 3.394 -3.433 -10.109 1.00 71.75 82 VAL A N 1
ATOM 667 C CA . VAL A 1 82 ? 3.600 -3.383 -11.567 1.00 71.75 82 VAL A CA 1
ATOM 668 C C . VAL A 1 82 ? 3.830 -1.952 -12.057 1.00 71.75 82 VAL A C 1
ATOM 670 O O . VAL A 1 82 ? 4.531 -1.753 -13.044 1.00 71.75 82 VAL A O 1
ATOM 673 N N . LEU A 1 83 ? 3.268 -0.961 -11.361 1.00 71.12 83 LEU A N 1
ATOM 674 C CA . LEU A 1 83 ? 3.444 0.457 -11.681 1.00 71.12 83 LEU A CA 1
ATOM 675 C C . LEU A 1 83 ? 4.776 1.017 -11.165 1.00 71.12 83 LEU A C 1
ATOM 677 O O . LEU A 1 83 ? 5.182 2.099 -11.584 1.00 71.12 83 LEU A O 1
ATOM 681 N N . LEU A 1 84 ? 5.461 0.307 -10.262 1.00 68.50 84 LEU A N 1
ATOM 682 C CA . LEU A 1 84 ? 6.765 0.738 -9.775 1.00 68.50 84 LEU A CA 1
ATOM 683 C C . LEU A 1 84 ? 7.867 0.355 -10.763 1.00 68.50 84 LEU A C 1
ATOM 685 O O . LEU A 1 84 ? 7.925 -0.791 -11.221 1.00 68.50 84 LEU A O 1
ATOM 689 N N . PRO A 1 85 ? 8.796 1.279 -11.050 1.00 65.38 85 PRO A N 1
ATOM 690 C CA . PRO A 1 85 ? 10.028 0.932 -11.730 1.00 65.38 85 PRO A CA 1
ATOM 691 C C . PRO A 1 85 ? 10.894 0.014 -10.838 1.00 65.38 85 PRO A C 1
ATOM 693 O O . PRO A 1 85 ? 10.584 -0.194 -9.662 1.00 65.38 85 PRO A O 1
ATOM 696 N N . PRO A 1 86 ? 11.988 -0.568 -11.370 1.00 63.72 86 PRO A N 1
ATOM 697 C CA . PRO A 1 86 ? 12.774 -1.592 -10.672 1.00 63.72 86 PRO A CA 1
ATOM 698 C C . PRO A 1 86 ? 13.297 -1.185 -9.284 1.00 63.72 86 PRO A C 1
ATOM 700 O O . PRO A 1 86 ? 13.597 -2.058 -8.471 1.00 63.72 86 PRO A O 1
ATOM 703 N N . ARG A 1 87 ? 13.405 0.120 -9.014 1.00 71.38 87 ARG A N 1
ATOM 704 C CA . ARG A 1 87 ? 13.620 0.687 -7.682 1.00 71.38 87 ARG A CA 1
ATOM 705 C C . ARG A 1 87 ? 12.473 1.635 -7.384 1.00 71.38 87 ARG A C 1
ATOM 707 O O . ARG A 1 87 ? 12.191 2.524 -8.173 1.00 71.38 87 ARG A O 1
ATOM 714 N N . GLY A 1 88 ? 11.818 1.486 -6.246 1.00 77.94 88 GLY A N 1
ATOM 715 C CA . GLY A 1 88 ? 10.690 2.349 -5.916 1.00 77.94 88 GLY A CA 1
ATOM 716 C C . GLY A 1 88 ? 10.455 2.452 -4.427 1.00 77.94 88 GLY A C 1
ATOM 717 O O . GLY A 1 88 ? 11.003 1.678 -3.643 1.00 77.94 88 GLY A O 1
ATOM 718 N N . LYS A 1 89 ? 9.624 3.412 -4.040 1.00 85.50 89 LYS A N 1
ATOM 719 C CA . LYS A 1 89 ? 9.044 3.470 -2.700 1.00 85.50 89 LYS A CA 1
ATOM 720 C C . LYS A 1 89 ? 7.544 3.302 -2.824 1.00 85.50 89 LYS A C 1
ATOM 722 O O . LYS A 1 89 ? 6.909 4.011 -3.602 1.00 85.50 89 LYS A O 1
ATOM 727 N N . ILE A 1 90 ? 6.988 2.379 -2.054 1.00 86.38 90 ILE A N 1
ATOM 728 C CA . ILE A 1 90 ? 5.544 2.259 -1.900 1.00 86.38 90 ILE A CA 1
ATOM 729 C C . ILE A 1 90 ? 5.159 2.643 -0.487 1.00 86.38 90 ILE A C 1
ATOM 731 O O . ILE A 1 90 ? 5.846 2.279 0.466 1.00 86.38 90 ILE A O 1
ATOM 735 N N . GLY A 1 91 ? 4.077 3.395 -0.355 1.00 89.19 91 GLY A N 1
ATOM 736 C CA . GLY A 1 91 ? 3.543 3.748 0.941 1.00 89.19 91 GLY A CA 1
ATOM 737 C C . GLY A 1 91 ? 2.034 3.673 1.003 1.00 89.19 91 GLY A C 1
ATOM 738 O O . GLY A 1 91 ? 1.330 3.778 -0.002 1.00 89.19 91 GLY A O 1
ATOM 739 N N . HIS A 1 92 ? 1.554 3.495 2.224 1.00 87.75 92 HIS A N 1
ATOM 740 C CA . HIS A 1 92 ? 0.144 3.548 2.562 1.00 87.75 92 HIS A CA 1
ATOM 741 C C . HIS A 1 92 ? -0.077 4.716 3.516 1.00 87.75 92 HIS A C 1
ATOM 743 O O . HIS A 1 92 ? 0.473 4.717 4.620 1.00 87.75 92 HIS A O 1
ATOM 749 N N . ARG A 1 93 ? -0.899 5.691 3.111 1.00 84.19 93 ARG A N 1
ATOM 750 C CA . ARG A 1 93 ? -1.277 6.809 3.989 1.00 84.19 93 ARG A CA 1
ATOM 751 C C . ARG A 1 93 ? -2.360 6.415 4.980 1.00 84.19 93 ARG A C 1
ATOM 753 O O . ARG A 1 93 ? -3.241 5.631 4.636 1.00 84.19 93 ARG A O 1
ATOM 760 N N . MET A 1 94 ? -2.305 6.958 6.190 1.00 77.81 94 MET A N 1
ATOM 761 C CA . MET A 1 94 ? -3.215 6.593 7.280 1.00 77.81 94 MET A CA 1
ATOM 762 C C . MET A 1 94 ? -3.268 7.639 8.398 1.00 77.81 94 MET A C 1
ATOM 764 O O . MET A 1 94 ? -2.444 8.551 8.453 1.00 77.81 94 MET A O 1
ATOM 768 N N . GLU A 1 95 ? -4.194 7.457 9.343 1.00 72.19 95 GLU A N 1
ATOM 769 C CA . GLU A 1 95 ? -4.190 8.200 10.603 1.00 72.19 95 GLU A CA 1
ATOM 770 C C . GLU A 1 95 ? -3.138 7.644 11.581 1.00 72.19 95 GLU A C 1
ATOM 772 O O . GLU A 1 95 ? -3.220 6.511 12.049 1.00 72.19 95 GLU A O 1
ATOM 777 N N . VAL A 1 96 ? -2.165 8.479 11.956 1.00 69.38 96 VAL A N 1
ATOM 778 C CA . VAL A 1 96 ? -1.021 8.110 12.820 1.00 69.38 96 VAL A CA 1
ATOM 779 C C . VAL A 1 96 ? -1.418 7.578 14.186 1.00 69.38 96 VAL A C 1
ATOM 781 O O . VAL A 1 96 ? -0.705 6.755 14.753 1.00 69.38 96 VAL A O 1
ATOM 784 N N . LYS A 1 97 ? -2.544 8.049 14.732 1.00 74.94 97 LYS A N 1
ATOM 785 C CA . LYS A 1 97 ? -2.972 7.701 16.092 1.00 74.94 97 LYS A CA 1
ATOM 786 C C . LYS A 1 97 ? -3.134 6.193 16.265 1.00 74.94 97 LYS A C 1
ATOM 788 O O . LYS A 1 97 ? -2.748 5.668 17.306 1.00 74.94 97 LYS A O 1
ATOM 793 N N . GLU A 1 98 ? -3.645 5.510 15.244 1.00 73.62 98 GLU A N 1
ATOM 794 C CA . GLU A 1 98 ? -3.823 4.061 15.283 1.00 73.62 98 GLU A CA 1
ATOM 795 C C . GLU A 1 98 ? -2.481 3.328 15.157 1.00 73.62 98 GLU A C 1
ATOM 797 O O . GLU A 1 98 ? -2.225 2.398 15.923 1.00 73.62 98 GLU A O 1
ATOM 802 N N . LEU A 1 99 ? -1.579 3.769 14.270 1.00 80.00 99 LEU A N 1
ATOM 803 C CA . LEU A 1 99 ? -0.237 3.185 14.169 1.00 80.00 99 LEU A CA 1
ATOM 804 C C . LEU A 1 99 ? 0.549 3.351 15.469 1.00 80.00 99 LEU A C 1
ATOM 806 O O . LEU A 1 99 ? 1.124 2.386 15.968 1.00 80.00 99 LEU A O 1
ATOM 810 N N . GLU A 1 100 ? 0.578 4.560 16.025 1.00 83.62 100 GLU A N 1
ATOM 811 C CA . GLU A 1 100 ? 1.284 4.838 17.272 1.00 83.62 100 GLU A CA 1
ATOM 812 C C . GLU A 1 100 ? 0.802 3.944 18.409 1.00 83.62 100 GLU A C 1
ATOM 814 O O . GLU A 1 100 ? 1.607 3.524 19.237 1.00 83.62 100 GLU A O 1
ATOM 819 N N . GLU A 1 101 ? -0.498 3.657 18.471 1.00 81.56 101 GLU A N 1
ATOM 820 C CA . GLU A 1 101 ? -1.045 2.746 19.469 1.00 81.56 101 GLU A CA 1
ATOM 821 C C . GLU A 1 101 ? -0.499 1.323 19.295 1.00 81.56 101 GLU A C 1
ATOM 823 O O . GLU A 1 101 ? -0.106 0.702 20.284 1.00 81.56 101 GLU A O 1
ATOM 828 N N . HIS A 1 102 ? -0.391 0.830 18.058 1.00 74.69 102 HIS A N 1
ATOM 829 C CA . HIS A 1 102 ? 0.205 -0.479 17.776 1.00 74.69 102 HIS A CA 1
ATOM 830 C C . HIS A 1 102 ? 1.693 -0.505 18.154 1.00 74.69 102 HIS A C 1
ATOM 832 O O . HIS A 1 102 ? 2.142 -1.411 18.859 1.00 74.69 102 HIS A O 1
ATOM 838 N N . LEU A 1 103 ? 2.450 0.524 17.765 1.00 81.50 103 LEU A N 1
ATOM 839 C CA . LEU A 1 103 ? 3.882 0.615 18.064 1.00 81.50 103 LEU A CA 1
ATOM 840 C C . LEU A 1 103 ? 4.151 0.747 19.574 1.00 81.50 103 LEU A C 1
ATOM 842 O O . LEU A 1 103 ? 5.055 0.096 20.095 1.00 81.50 103 LEU A O 1
ATOM 846 N N . LYS A 1 104 ? 3.341 1.524 20.310 1.00 81.69 104 LYS A N 1
ATOM 847 C CA . LYS A 1 104 ? 3.428 1.652 21.783 1.00 81.69 104 LYS A CA 1
ATOM 848 C C . LYS A 1 104 ? 3.172 0.330 22.502 1.00 81.69 104 LYS A C 1
ATOM 850 O O . LYS A 1 104 ? 3.709 0.113 23.585 1.00 81.69 104 LYS A O 1
ATOM 855 N N . ARG A 1 105 ? 2.370 -0.552 21.903 1.00 72.00 105 ARG A N 1
ATOM 856 C CA . ARG A 1 105 ? 2.108 -1.911 22.400 1.00 72.00 105 ARG A CA 1
ATOM 857 C C . ARG A 1 105 ? 3.227 -2.899 22.050 1.00 72.00 105 ARG A C 1
ATOM 859 O O . ARG A 1 105 ? 3.139 -4.063 22.420 1.00 72.00 105 ARG A O 1
ATOM 866 N N . GLY A 1 106 ? 4.286 -2.443 21.378 1.00 71.94 106 GLY A N 1
ATOM 867 C CA . GLY A 1 106 ? 5.425 -3.269 20.986 1.00 71.94 106 GLY A CA 1
ATOM 868 C C . GLY A 1 106 ? 5.187 -4.081 19.716 1.00 71.94 106 GLY A C 1
ATOM 869 O O . GLY A 1 106 ? 5.993 -4.957 19.415 1.00 71.94 106 GLY A O 1
ATOM 870 N N . ILE A 1 107 ? 4.113 -3.804 18.966 1.00 72.44 107 ILE A N 1
ATOM 871 C CA . ILE A 1 107 ? 3.846 -4.474 17.692 1.00 72.44 107 ILE A CA 1
ATOM 872 C C . ILE A 1 107 ? 4.868 -3.963 16.663 1.00 72.44 107 ILE A C 1
ATOM 874 O O . ILE A 1 107 ? 4.927 -2.756 16.418 1.00 72.44 107 ILE A O 1
ATOM 878 N N . PRO A 1 108 ? 5.670 -4.845 16.041 1.00 76.00 108 PRO A N 1
ATOM 879 C CA . PRO A 1 108 ? 6.570 -4.467 14.957 1.00 76.00 108 PRO A CA 1
ATOM 880 C C . PRO A 1 108 ? 5.822 -3.792 13.806 1.00 76.00 108 PRO A C 1
ATOM 882 O O . PRO A 1 108 ? 4.724 -4.210 13.448 1.00 76.00 108 PRO A O 1
ATOM 885 N N . LEU A 1 109 ? 6.442 -2.799 13.159 1.00 80.88 109 LEU A N 1
ATOM 886 C CA . LEU A 1 109 ? 5.819 -2.044 12.063 1.00 80.88 109 LEU A CA 1
ATOM 887 C C . LEU A 1 109 ? 5.274 -2.956 10.953 1.00 80.88 109 LEU A C 1
ATOM 889 O O . LEU A 1 109 ? 4.162 -2.742 10.477 1.00 80.88 109 LEU A O 1
ATOM 893 N N . ALA A 1 110 ? 6.020 -4.001 10.590 1.00 76.12 110 ALA A N 1
ATOM 894 C CA . ALA A 1 110 ? 5.611 -4.979 9.585 1.00 76.12 110 ALA A CA 1
ATOM 895 C C . ALA A 1 110 ? 4.354 -5.786 9.975 1.00 76.12 110 ALA A C 1
ATOM 897 O O . ALA A 1 110 ? 3.640 -6.233 9.086 1.00 76.12 110 ALA A O 1
ATOM 898 N N . LEU A 1 111 ? 4.047 -5.920 11.274 1.00 72.12 111 LEU A N 1
ATOM 899 C CA . LEU A 1 111 ? 2.840 -6.588 11.789 1.00 72.12 111 LEU A CA 1
ATOM 900 C C . LEU A 1 111 ? 1.644 -5.644 11.972 1.00 72.12 111 LEU A C 1
ATOM 902 O O . LEU A 1 111 ? 0.562 -6.077 12.366 1.00 72.12 111 LEU A O 1
ATOM 906 N N . THR A 1 112 ? 1.805 -4.356 11.681 1.00 77.19 112 THR A N 1
ATOM 907 C CA . THR A 1 112 ? 0.667 -3.433 11.627 1.00 77.19 112 THR A CA 1
ATOM 908 C C . THR A 1 112 ? -0.091 -3.623 10.309 1.00 77.19 112 THR A C 1
ATOM 910 O O . THR A 1 112 ? 0.536 -3.980 9.307 1.00 77.19 112 THR A O 1
ATOM 913 N N . PRO A 1 113 ? -1.410 -3.351 10.248 1.00 75.19 113 PRO A N 1
ATOM 914 C CA . PRO A 1 113 ? -2.178 -3.478 9.006 1.00 75.19 113 PRO A CA 1
ATOM 915 C C . PRO A 1 113 ? -1.528 -2.763 7.810 1.00 75.19 113 PRO A C 1
ATOM 917 O O . PRO A 1 113 ? -1.460 -3.308 6.712 1.00 75.19 113 PRO A O 1
ATOM 920 N N . TRP A 1 114 ? -0.971 -1.573 8.034 1.00 81.75 114 TRP A N 1
ATOM 921 C CA . TRP A 1 114 ? -0.330 -0.770 6.991 1.00 81.75 114 TRP A CA 1
ATOM 922 C C . TRP A 1 114 ? 1.044 -1.290 6.586 1.00 81.75 114 TRP A C 1
ATOM 924 O O . TRP A 1 114 ? 1.342 -1.356 5.394 1.00 81.75 114 TRP A O 1
ATOM 934 N N . GLY A 1 115 ? 1.876 -1.685 7.554 1.00 81.56 115 GLY A N 1
ATOM 935 C CA . GLY A 1 115 ? 3.184 -2.262 7.251 1.00 81.56 115 GLY A CA 1
ATOM 936 C C . GLY A 1 115 ? 3.074 -3.572 6.485 1.00 81.56 115 GLY A C 1
ATOM 937 O O . GLY A 1 115 ? 3.824 -3.778 5.533 1.00 81.56 115 GLY A O 1
ATOM 938 N N . LEU A 1 116 ? 2.082 -4.399 6.816 1.00 75.25 116 LEU A N 1
ATOM 939 C CA . LEU A 1 116 ? 1.815 -5.637 6.094 1.00 75.25 116 LEU A CA 1
ATOM 940 C C . LEU A 1 116 ? 1.386 -5.376 4.641 1.00 75.25 116 LEU A C 1
ATOM 942 O O . LEU A 1 116 ? 1.915 -6.013 3.733 1.00 75.25 116 LEU A O 1
ATOM 946 N N . LEU A 1 117 ? 0.484 -4.418 4.393 1.00 76.06 117 LEU A N 1
ATOM 947 C CA . LEU A 1 117 ? 0.058 -4.050 3.032 1.00 76.06 117 LEU A CA 1
ATOM 948 C C . LEU A 1 117 ? 1.229 -3.540 2.177 1.00 76.06 117 LEU A C 1
ATOM 950 O O . LEU A 1 117 ? 1.419 -3.981 1.041 1.00 76.06 117 LEU A O 1
ATOM 954 N N . VAL A 1 118 ? 2.057 -2.660 2.745 1.00 80.62 118 VAL A N 1
ATOM 955 C CA . VAL A 1 118 ? 3.279 -2.156 2.096 1.00 80.62 118 VAL A CA 1
ATOM 956 C C . VAL A 1 118 ? 4.255 -3.302 1.809 1.00 80.62 118 VAL A C 1
ATOM 958 O O . VAL A 1 118 ? 4.842 -3.360 0.726 1.00 80.62 118 VAL A O 1
ATOM 961 N N . TRP A 1 119 ? 4.396 -4.254 2.732 1.00 78.44 119 TRP A N 1
ATOM 962 C CA . TRP A 1 119 ? 5.257 -5.421 2.553 1.00 78.44 119 TRP A CA 1
ATOM 963 C C . TRP A 1 119 ? 4.755 -6.386 1.469 1.00 78.44 119 TRP A C 1
ATOM 965 O O . TRP A 1 119 ? 5.553 -6.856 0.648 1.00 78.44 119 TRP A O 1
ATOM 975 N N . LEU A 1 120 ? 3.441 -6.638 1.408 1.00 70.56 120 LEU A N 1
ATOM 976 C CA . LEU A 1 120 ? 2.796 -7.482 0.39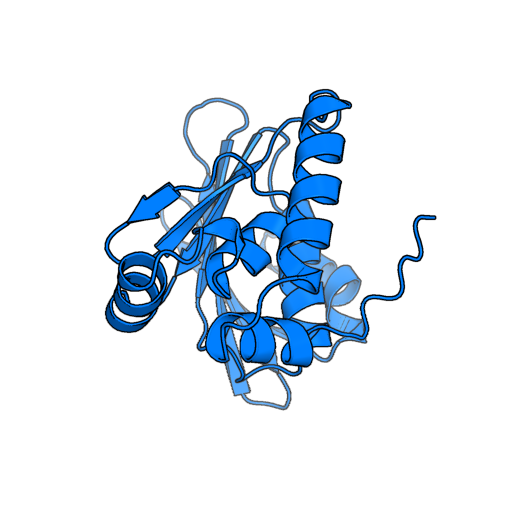1 1.00 70.56 120 LEU A CA 1
ATOM 977 C C . LEU A 1 120 ? 2.951 -6.916 -1.024 1.00 70.56 120 LEU A C 1
ATOM 979 O O . LEU A 1 120 ? 3.068 -7.675 -1.989 1.00 70.56 120 LEU A O 1
ATOM 983 N N . ALA A 1 121 ? 3.035 -5.593 -1.157 1.00 70.94 121 ALA A N 1
ATOM 984 C CA . ALA A 1 121 ? 3.383 -4.944 -2.419 1.00 70.94 121 ALA A CA 1
ATOM 985 C C . ALA A 1 121 ? 4.865 -5.086 -2.814 1.00 70.94 121 ALA A C 1
ATOM 987 O O . ALA A 1 121 ? 5.285 -4.586 -3.859 1.00 70.94 121 ALA A O 1
ATOM 988 N N . GLY A 1 122 ? 5.671 -5.779 -2.009 1.00 74.44 122 GLY A N 1
ATOM 989 C CA . GLY A 1 122 ? 7.109 -5.927 -2.216 1.00 74.44 122 GLY A CA 1
ATOM 990 C C . GLY A 1 122 ? 7.944 -4.849 -1.529 1.00 74.44 122 GLY A C 1
ATOM 991 O O . GLY A 1 122 ? 9.141 -4.783 -1.788 1.00 74.44 122 GLY A O 1
ATOM 992 N N . GLY A 1 123 ? 7.349 -4.023 -0.663 1.00 81.19 123 GLY A N 1
ATOM 993 C CA . GLY A 1 123 ? 8.085 -3.085 0.177 1.00 81.19 123 GLY A CA 1
ATOM 994 C C . GLY A 1 123 ? 8.945 -3.812 1.215 1.00 81.19 123 GLY A C 1
ATOM 995 O O . GLY A 1 123 ? 8.537 -4.800 1.826 1.00 81.19 123 GLY A O 1
ATOM 996 N N . ARG A 1 124 ? 10.160 -3.325 1.414 1.00 80.62 124 ARG A N 1
ATOM 997 C CA . ARG A 1 124 ? 11.155 -3.789 2.384 1.00 80.62 124 ARG A CA 1
ATOM 998 C C . ARG A 1 124 ? 11.690 -2.594 3.158 1.00 80.62 124 ARG A C 1
ATOM 1000 O O . ARG A 1 124 ? 11.397 -1.454 2.803 1.00 80.62 124 ARG A O 1
ATOM 1007 N N . ARG A 1 125 ? 12.450 -2.850 4.230 1.00 82.19 125 ARG A N 1
ATOM 1008 C CA . ARG A 1 125 ? 13.010 -1.801 5.107 1.00 82.19 125 ARG A CA 1
ATOM 1009 C C . ARG A 1 125 ? 11.941 -0.783 5.502 1.00 82.19 125 ARG A C 1
ATOM 1011 O O . ARG A 1 125 ? 12.028 0.402 5.180 1.00 82.19 125 ARG A O 1
ATOM 1018 N N . LEU A 1 126 ? 10.878 -1.295 6.118 1.00 86.56 126 LEU A N 1
ATOM 1019 C CA . LEU A 1 126 ? 9.709 -0.479 6.390 1.00 86.56 126 LEU A CA 1
ATOM 1020 C C . LEU A 1 126 ? 10.073 0.677 7.323 1.00 86.56 126 LEU A C 1
ATOM 1022 O O . LEU A 1 126 ? 10.711 0.487 8.357 1.00 86.56 126 LEU A O 1
ATOM 1026 N N . THR A 1 127 ? 9.633 1.871 6.957 1.00 90.06 127 THR A N 1
ATOM 1027 C CA . THR A 1 127 ? 9.752 3.089 7.762 1.00 90.06 127 THR A CA 1
ATOM 1028 C C . THR A 1 127 ? 8.377 3.717 7.901 1.00 90.06 127 THR A C 1
ATOM 1030 O O . THR A 1 127 ? 7.451 3.368 7.171 1.00 90.06 127 THR A O 1
ATOM 1033 N N . TRP A 1 128 ? 8.203 4.622 8.855 1.00 89.56 128 TRP A N 1
ATOM 1034 C CA . TRP A 1 128 ? 6.937 5.324 9.019 1.00 89.56 128 TRP A CA 1
ATOM 1035 C C . TRP A 1 128 ? 7.169 6.808 9.288 1.00 89.56 128 TRP A C 1
ATOM 1037 O O . TRP A 1 128 ? 8.200 7.203 9.834 1.00 89.56 128 TRP A O 1
ATOM 1047 N N . THR A 1 129 ? 6.213 7.612 8.842 1.00 87.06 129 THR A N 1
ATOM 1048 C CA . THR A 1 129 ? 6.140 9.066 9.010 1.00 87.06 129 THR A CA 1
ATOM 1049 C C . THR A 1 129 ? 4.843 9.433 9.727 1.00 87.06 129 THR A C 1
ATOM 1051 O O . THR A 1 129 ? 4.002 8.577 9.997 1.00 87.06 129 THR A O 1
ATOM 1054 N N . GLU A 1 130 ? 4.644 10.724 9.985 1.00 81.50 130 GLU A N 1
ATOM 1055 C CA . GLU A 1 130 ? 3.416 11.285 10.568 1.00 81.50 130 GLU A CA 1
ATOM 1056 C C . GLU A 1 130 ? 2.164 11.157 9.675 1.00 81.50 130 GLU A C 1
ATOM 1058 O O . GLU A 1 130 ? 1.142 11.787 9.931 1.00 81.50 130 GLU A O 1
ATOM 1063 N N . ASP A 1 131 ? 2.209 10.391 8.593 1.00 83.19 131 ASP A N 1
ATOM 1064 C CA . A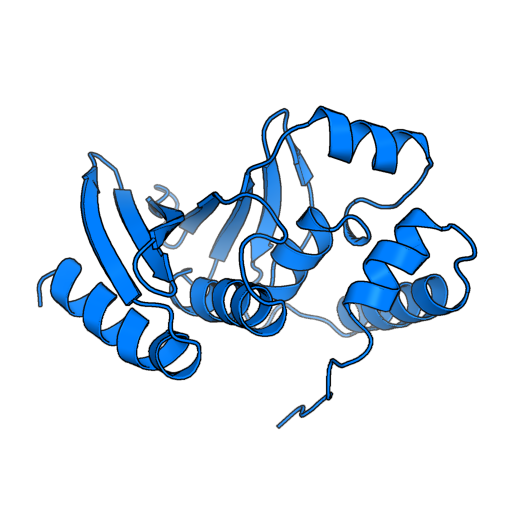SP A 1 131 ? 1.070 10.238 7.692 1.00 83.19 131 ASP A CA 1
ATOM 1065 C C . ASP A 1 131 ? 1.065 8.928 6.903 1.00 83.19 131 ASP A C 1
ATOM 1067 O O . ASP A 1 131 ? 0.095 8.664 6.191 1.00 83.19 131 ASP A O 1
ATOM 1071 N N . ALA A 1 132 ? 2.116 8.107 6.993 1.00 85.50 132 ALA A N 1
ATOM 1072 C CA . ALA A 1 132 ? 2.244 6.921 6.161 1.00 85.50 132 ALA A CA 1
ATOM 1073 C C . ALA A 1 132 ? 3.218 5.878 6.712 1.00 85.50 132 ALA A C 1
ATOM 1075 O O . ALA A 1 132 ? 4.166 6.185 7.436 1.00 85.50 132 ALA A O 1
ATOM 1076 N N . VAL A 1 133 ? 3.015 4.635 6.277 1.00 87.81 133 VAL A N 1
ATOM 1077 C CA . VAL A 1 133 ? 4.056 3.600 6.281 1.00 87.81 133 VAL A CA 1
ATOM 1078 C C . VAL A 1 133 ? 4.661 3.514 4.888 1.00 87.81 133 VAL A C 1
ATOM 1080 O O . VAL A 1 133 ? 3.925 3.530 3.906 1.00 87.81 133 VAL A O 1
ATOM 1083 N N . TRP A 1 134 ? 5.983 3.401 4.811 1.00 90.50 134 TRP A N 1
ATOM 1084 C CA . TRP A 1 134 ? 6.780 3.333 3.588 1.00 90.50 134 TRP A CA 1
ATOM 1085 C C . TRP A 1 134 ? 7.591 2.049 3.531 1.00 90.50 134 TRP A C 1
ATOM 1087 O O . TRP A 1 134 ? 8.076 1.576 4.555 1.00 90.50 134 TRP A O 1
ATOM 1097 N N . GLY A 1 135 ? 7.810 1.533 2.327 1.00 88.94 135 GLY A N 1
ATOM 1098 C CA . GLY A 1 135 ? 8.727 0.435 2.049 1.00 88.94 135 GLY A CA 1
ATOM 1099 C C . GLY A 1 135 ? 9.501 0.677 0.758 1.00 88.94 135 GLY A C 1
ATOM 1100 O O . GLY A 1 135 ? 8.955 1.163 -0.234 1.00 88.94 135 GLY A O 1
ATOM 1101 N N . GLU A 1 136 ? 10.783 0.331 0.774 1.00 86.75 136 GLU A N 1
ATOM 1102 C CA . GLU A 1 136 ? 11.655 0.299 -0.399 1.00 86.75 136 GLU A CA 1
ATOM 1103 C C . GLU A 1 136 ? 11.393 -0.980 -1.190 1.00 86.75 136 GLU A C 1
ATOM 1105 O O . GLU A 1 136 ? 11.419 -2.069 -0.629 1.00 86.75 136 GLU A O 1
ATOM 1110 N N . VAL A 1 137 ? 11.148 -0.876 -2.490 1.00 78.88 137 VAL A N 1
ATOM 1111 C CA . VAL A 1 137 ? 10.979 -2.046 -3.356 1.00 78.88 137 VAL A CA 1
ATOM 1112 C C . VAL A 1 137 ? 12.343 -2.411 -3.946 1.00 78.88 137 VAL A C 1
ATOM 1114 O O . VAL A 1 137 ? 12.872 -1.631 -4.747 1.00 78.88 137 VAL A O 1
ATOM 1117 N N . PRO A 1 138 ? 12.943 -3.554 -3.550 1.00 67.50 138 PRO A N 1
ATOM 1118 C CA . PRO A 1 138 ? 14.246 -3.972 -4.047 1.00 67.50 138 PRO A CA 1
ATOM 1119 C C . PRO A 1 138 ? 14.151 -4.485 -5.488 1.00 67.50 138 PRO A C 1
ATOM 1121 O O . PRO A 1 138 ? 13.088 -4.901 -5.967 1.00 67.50 138 PRO A O 1
ATOM 1124 N N . LEU A 1 139 ? 15.293 -4.527 -6.180 1.00 63.69 139 LEU A N 1
ATOM 1125 C CA . LEU A 1 139 ? 15.371 -5.182 -7.484 1.00 63.69 139 LEU A CA 1
ATOM 1126 C C . LEU A 1 139 ? 15.058 -6.675 -7.307 1.00 63.69 139 LEU A C 1
ATOM 1128 O O . LEU A 1 139 ? 15.519 -7.298 -6.357 1.00 63.69 139 LEU A O 1
ATOM 1132 N N . LYS A 1 140 ? 14.338 -7.293 -8.256 1.00 57.19 140 LYS A N 1
ATOM 1133 C CA . LYS A 1 140 ? 13.962 -8.727 -8.204 1.00 57.19 140 LYS A CA 1
ATOM 1134 C C . LYS A 1 140 ? 15.129 -9.699 -7.936 1.00 57.19 140 LYS A C 1
ATOM 1136 O O . LYS A 1 140 ? 14.880 -10.809 -7.494 1.00 57.19 140 LYS A O 1
ATOM 1141 N N . LYS A 1 141 ? 16.368 -9.301 -8.235 1.00 51.97 141 LYS A N 1
ATOM 1142 C CA . LYS A 1 141 ? 17.597 -10.088 -8.038 1.00 51.97 141 LYS A CA 1
ATOM 1143 C C . LYS A 1 141 ? 18.237 -9.933 -6.648 1.00 51.97 141 LYS A C 1
ATOM 1145 O O . LYS A 1 141 ? 19.182 -10.654 -6.359 1.00 51.97 141 LYS A O 1
ATOM 1150 N N . ASP A 1 142 ? 17.743 -9.002 -5.833 1.00 53.75 142 ASP A N 1
ATOM 1151 C CA . ASP A 1 142 ? 18.326 -8.636 -4.537 1.00 53.75 142 ASP A CA 1
ATOM 1152 C C . ASP A 1 142 ? 17.536 -9.228 -3.348 1.00 53.75 142 ASP A C 1
ATOM 1154 O O . ASP A 1 142 ? 17.896 -8.983 -2.202 1.00 53.75 142 ASP A O 1
ATOM 1158 N N . VAL A 1 143 ? 16.481 -10.018 -3.600 1.00 54.84 143 VAL A N 1
ATOM 1159 C CA . VAL A 1 143 ? 15.748 -10.744 -2.547 1.00 54.84 143 VAL A CA 1
ATOM 1160 C C . VAL A 1 143 ? 16.540 -12.006 -2.190 1.00 54.84 143 VAL A C 1
ATOM 1162 O O . VAL A 1 143 ? 16.509 -12.989 -2.932 1.00 54.84 143 VAL A O 1
ATOM 1165 N N . GLY A 1 144 ? 17.306 -11.948 -1.100 1.00 52.62 144 GLY A N 1
ATOM 1166 C CA . GLY A 1 144 ? 18.162 -13.041 -0.623 1.00 52.62 144 GLY A CA 1
ATOM 1167 C C . GLY A 1 144 ? 17.449 -14.050 0.289 1.00 52.62 144 GLY A C 1
ATOM 1168 O O . GLY A 1 144 ? 16.346 -13.803 0.772 1.00 52.62 144 GLY A O 1
ATOM 1169 N N . GLU A 1 145 ? 18.108 -15.183 0.561 1.00 47.25 145 GLU A N 1
ATOM 1170 C CA . GLU A 1 145 ? 17.634 -16.228 1.491 1.00 47.25 145 GLU A CA 1
ATOM 1171 C C . GLU A 1 145 ? 17.444 -15.706 2.931 1.00 47.25 145 GLU A C 1
ATOM 1173 O O . GLU A 1 145 ? 16.555 -16.182 3.630 1.00 47.25 145 GLU A O 1
ATOM 1178 N N . GLU A 1 146 ? 18.199 -14.681 3.353 1.00 51.28 146 GLU A N 1
ATOM 1179 C CA . GLU A 1 146 ? 18.015 -13.999 4.648 1.00 51.28 146 GLU A CA 1
ATOM 1180 C C . GLU A 1 146 ? 16.656 -13.288 4.757 1.00 51.28 146 GLU A C 1
ATOM 1182 O O . GLU A 1 146 ? 15.985 -13.429 5.772 1.00 51.28 146 GLU A O 1
ATOM 1187 N N . GLU A 1 147 ? 16.186 -12.596 3.710 1.00 51.12 147 GLU A N 1
ATOM 1188 C CA . GLU A 1 147 ? 14.878 -11.910 3.741 1.00 51.12 147 GLU A CA 1
ATOM 1189 C C . GLU A 1 147 ? 13.701 -12.905 3.751 1.00 51.12 147 GLU A C 1
ATOM 1191 O O . GLU A 1 147 ? 12.626 -12.615 4.282 1.00 51.12 147 GLU A O 1
ATOM 1196 N N . LEU A 1 148 ? 13.891 -14.093 3.167 1.00 49.19 148 LEU A N 1
ATOM 1197 C CA . LEU A 1 148 ? 12.951 -15.214 3.269 1.00 49.19 148 LEU A CA 1
ATOM 1198 C C . LEU A 1 148 ? 13.006 -15.878 4.654 1.00 49.19 148 LEU A C 1
ATOM 1200 O O . LEU A 1 148 ? 11.970 -16.313 5.155 1.00 49.19 148 LEU A O 1
ATOM 1204 N N . GLY A 1 149 ? 14.182 -15.926 5.283 1.00 48.34 149 GLY A N 1
ATOM 1205 C CA . GLY A 1 149 ? 14.359 -16.361 6.669 1.00 48.34 149 GLY A CA 1
ATOM 1206 C C . GLY A 1 149 ? 13.629 -15.446 7.651 1.00 48.34 149 GLY A C 1
ATOM 1207 O O . GLY A 1 149 ? 12.816 -15.927 8.437 1.00 48.34 149 GLY A O 1
ATOM 1208 N N . GLU A 1 150 ? 13.804 -14.127 7.514 1.00 54.66 150 GLU A N 1
ATOM 1209 C CA . GLU A 1 150 ? 13.058 -13.127 8.290 1.00 54.66 150 GLU A CA 1
ATOM 1210 C C . GLU A 1 150 ? 11.542 -13.276 8.094 1.00 54.66 150 GLU A C 1
ATOM 1212 O O . GLU A 1 150 ? 10.782 -13.089 9.036 1.00 54.66 150 GLU A O 1
ATOM 1217 N N . MET A 1 151 ? 11.082 -13.662 6.896 1.00 54.44 151 MET A N 1
ATOM 1218 C CA . MET A 1 151 ? 9.665 -13.924 6.614 1.00 54.44 151 MET A CA 1
ATOM 1219 C C . MET A 1 151 ? 9.134 -15.158 7.353 1.00 54.44 151 MET A C 1
ATOM 1221 O O . MET A 1 151 ? 8.005 -15.134 7.842 1.00 54.44 151 MET A O 1
ATOM 1225 N N . ILE A 1 152 ? 9.915 -16.235 7.431 1.00 51.09 152 ILE A N 1
ATOM 1226 C CA . ILE A 1 152 ? 9.524 -17.448 8.159 1.00 51.09 152 ILE A CA 1
ATOM 1227 C C . ILE A 1 152 ? 9.491 -17.154 9.656 1.00 51.09 152 ILE A C 1
ATOM 1229 O O . ILE A 1 152 ? 8.468 -17.404 10.286 1.00 51.09 152 ILE A O 1
ATOM 1233 N N . GLU A 1 153 ? 10.532 -16.518 10.196 1.00 54.16 153 GLU A N 1
ATOM 1234 C CA . GLU A 1 153 ? 10.571 -16.105 11.603 1.00 54.16 153 GLU A CA 1
ATOM 1235 C C . GLU A 1 153 ? 9.433 -15.125 11.939 1.00 54.16 153 GLU A C 1
ATOM 1237 O O . GLU A 1 153 ? 8.821 -15.206 13.002 1.00 54.16 153 GLU A O 1
ATOM 1242 N N . PHE A 1 154 ? 9.077 -14.243 11.003 1.00 57.91 154 PHE A N 1
ATOM 1243 C CA . PHE A 1 154 ? 7.956 -13.311 11.119 1.00 57.91 154 PHE A CA 1
ATOM 1244 C C . PHE A 1 154 ? 6.591 -14.013 11.120 1.00 57.91 154 PHE A C 1
ATOM 1246 O O . PHE A 1 154 ? 5.724 -13.660 11.921 1.00 57.91 154 PHE A O 1
ATOM 1253 N N . VAL A 1 155 ? 6.391 -15.018 10.259 1.00 54.19 155 VAL A N 1
ATOM 1254 C CA . VAL A 1 155 ? 5.165 -15.839 10.209 1.00 54.19 155 VAL A CA 1
ATOM 1255 C C . VAL A 1 155 ? 5.072 -16.786 11.417 1.00 54.19 155 VAL A C 1
ATOM 1257 O O . VAL A 1 155 ? 3.979 -17.085 11.902 1.00 54.19 155 VAL A O 1
ATOM 1260 N N . GLU A 1 156 ? 6.201 -17.243 11.946 1.00 55.41 156 GLU A N 1
ATOM 1261 C CA . GLU A 1 156 ? 6.258 -18.064 13.157 1.00 55.41 156 GLU A CA 1
ATOM 1262 C C . GLU A 1 156 ? 5.967 -17.226 14.410 1.00 55.41 156 GLU A C 1
ATOM 1264 O O . GLU A 1 156 ? 5.073 -17.582 15.180 1.00 55.41 156 GLU A O 1
ATOM 1269 N N . ALA A 1 157 ? 6.576 -16.042 14.547 1.00 55.44 157 ALA A N 1
ATOM 1270 C CA . ALA A 1 157 ? 6.235 -15.070 15.592 1.00 55.44 157 ALA A CA 1
ATOM 1271 C C . ALA A 1 157 ? 4.759 -14.619 15.517 1.00 55.44 157 ALA A C 1
ATOM 1273 O O . ALA A 1 157 ? 4.122 -14.355 16.539 1.00 55.44 157 ALA A O 1
ATOM 1274 N N . TYR A 1 158 ? 4.196 -14.582 14.306 1.00 59.38 158 TYR A N 1
ATOM 1275 C CA . TYR A 1 158 ? 2.775 -14.361 14.019 1.00 59.38 158 TYR A CA 1
ATOM 1276 C C . TYR A 1 158 ? 1.889 -15.469 14.612 1.00 59.38 158 TYR A C 1
ATOM 1278 O O . TYR A 1 158 ? 0.916 -15.158 15.294 1.00 59.38 158 TYR A O 1
ATOM 1286 N N . ARG A 1 159 ? 2.234 -16.754 14.455 1.00 53.97 159 ARG A N 1
ATOM 1287 C CA . ARG A 1 159 ? 1.412 -17.871 14.974 1.00 53.97 159 ARG A CA 1
ATOM 1288 C C . ARG A 1 159 ? 1.425 -17.972 16.495 1.00 53.97 159 ARG A C 1
ATOM 1290 O O . ARG A 1 159 ? 0.485 -18.499 17.086 1.00 53.97 159 ARG A O 1
ATOM 1297 N N . GLU A 1 160 ? 2.487 -17.486 17.121 1.00 57.44 160 GLU A N 1
ATOM 1298 C CA . GLU A 1 160 ? 2.663 -17.555 18.571 1.00 57.44 160 GLU A CA 1
ATOM 1299 C C . GLU A 1 160 ? 2.126 -16.316 19.307 1.00 57.44 160 GLU A C 1
ATOM 1301 O O . GLU A 1 160 ? 2.009 -16.328 20.539 1.00 57.44 160 GLU A O 1
ATOM 1306 N N . SER A 1 161 ? 1.755 -15.256 18.575 1.00 59.09 161 SER A N 1
ATOM 1307 C CA . SER A 1 161 ? 1.244 -14.022 19.168 1.00 59.09 161 SER A CA 1
ATOM 1308 C C . SER A 1 161 ? -0.115 -14.231 19.839 1.00 59.09 161 SER A C 1
ATOM 1310 O O . SER A 1 161 ? -1.069 -14.725 19.244 1.00 59.09 161 SER A O 1
ATOM 1312 N N . ARG A 1 162 ? -0.218 -13.805 21.103 1.00 58.03 162 ARG A N 1
ATOM 1313 C CA . ARG A 1 162 ? -1.470 -13.791 21.885 1.00 58.03 162 ARG A CA 1
ATOM 1314 C C . ARG A 1 162 ? -2.090 -12.399 21.998 1.00 58.03 162 ARG A C 1
ATOM 1316 O O . ARG A 1 162 ? -3.068 -12.230 22.724 1.00 58.03 162 ARG A O 1
ATOM 1323 N N . ASP A 1 163 ? -1.499 -11.399 21.346 1.00 58.94 163 ASP A N 1
ATOM 1324 C CA . ASP A 1 163 ? -2.019 -10.035 21.371 1.00 58.94 163 ASP A CA 1
ATOM 1325 C C . ASP A 1 163 ? -3.309 -9.961 20.529 1.00 58.94 163 ASP A C 1
ATOM 1327 O O . ASP A 1 163 ? -3.255 -10.270 19.342 1.00 58.94 163 ASP A O 1
ATOM 1331 N N . PRO A 1 164 ? -4.464 -9.547 21.084 1.00 56.75 164 PRO A N 1
ATOM 1332 C CA . PRO A 1 164 ? -5.738 -9.537 20.362 1.00 56.75 164 PRO A CA 1
ATOM 1333 C C . PRO A 1 164 ? -5.777 -8.628 19.129 1.00 56.75 164 PRO A C 1
ATOM 1335 O O . PRO A 1 164 ? -6.614 -8.845 18.260 1.00 56.75 164 PRO A O 1
ATOM 1338 N N . TYR A 1 165 ? -4.917 -7.610 19.039 1.00 54.94 165 TYR A N 1
ATOM 1339 C CA . TYR A 1 165 ? -4.817 -6.723 17.876 1.00 54.94 165 TYR A CA 1
ATOM 1340 C C . TYR A 1 165 ? -3.936 -7.317 16.801 1.00 54.94 165 TYR A C 1
ATOM 1342 O O . TYR A 1 165 ? -4.298 -7.230 15.630 1.00 54.94 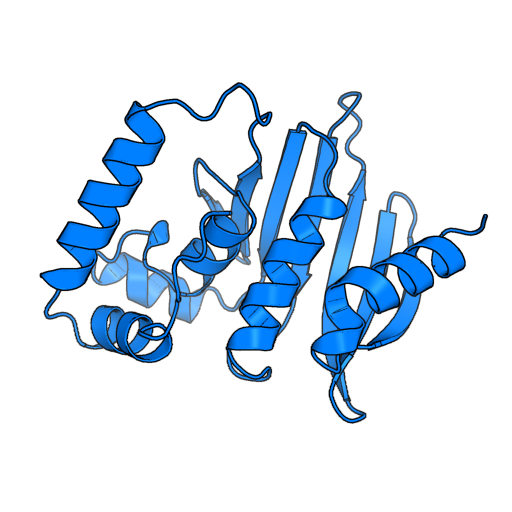165 TYR A O 1
ATOM 1350 N N . VAL A 1 166 ? -2.826 -7.950 17.197 1.00 53.66 166 VAL A N 1
ATOM 1351 C CA . VAL A 1 166 ? -2.054 -8.785 16.278 1.00 53.66 166 VAL A CA 1
ATOM 1352 C C . VAL A 1 166 ? -2.991 -9.867 15.776 1.00 53.66 166 VAL A C 1
ATOM 1354 O O . VAL A 1 166 ? -3.304 -9.831 14.602 1.00 53.66 166 VAL A O 1
ATOM 1357 N N . VAL A 1 167 ? -3.574 -10.702 16.640 1.00 58.16 167 VAL A N 1
ATOM 1358 C CA . VAL A 1 167 ? -4.537 -11.763 16.283 1.00 58.16 167 VAL A CA 1
ATOM 1359 C C . VAL A 1 167 ? -5.727 -11.236 15.480 1.00 58.16 167 VAL A C 1
ATOM 1361 O O . VAL A 1 167 ? -6.085 -11.861 14.506 1.00 58.16 167 VAL A O 1
ATOM 1364 N N . SER A 1 168 ? -6.310 -10.071 15.767 1.00 54.22 168 SER A N 1
ATOM 1365 C CA . SER A 1 168 ? -7.381 -9.491 14.931 1.00 54.22 168 SER A CA 1
ATOM 1366 C C . SER A 1 168 ? -6.879 -8.982 13.576 1.00 54.22 168 SER A C 1
ATOM 1368 O O . SER A 1 168 ? -7.611 -9.017 12.582 1.00 54.22 168 SER A O 1
ATOM 1370 N N . ALA A 1 169 ? -5.646 -8.483 13.502 1.00 51.31 169 ALA A N 1
ATOM 1371 C CA . ALA A 1 169 ? -4.977 -8.296 12.227 1.00 51.31 169 ALA A CA 1
ATOM 1372 C C . ALA A 1 169 ? -4.734 -9.665 11.566 1.00 51.31 169 ALA A C 1
ATOM 1374 O O . ALA A 1 169 ? -4.993 -9.774 10.385 1.00 51.31 169 ALA A O 1
ATOM 1375 N N . LEU A 1 170 ? -4.373 -10.727 12.294 1.00 52.59 170 LEU A N 1
ATOM 1376 C CA . LEU A 1 170 ? -4.074 -12.064 11.761 1.00 52.59 170 LEU A CA 1
ATOM 1377 C C . LEU A 1 170 ? -5.316 -12.833 11.270 1.00 52.59 170 LEU A C 1
ATOM 1379 O O . LEU A 1 170 ? -5.272 -13.384 10.175 1.00 52.59 170 LEU A O 1
ATOM 1383 N N . ASP A 1 171 ? -6.415 -12.824 12.027 1.00 52.69 171 ASP A N 1
ATOM 1384 C CA . ASP A 1 171 ? -7.728 -13.432 11.753 1.00 52.69 171 ASP A CA 1
ATOM 1385 C C . ASP A 1 171 ? -8.398 -12.766 10.555 1.00 52.69 171 ASP A C 1
ATOM 1387 O O . ASP A 1 171 ? -9.110 -13.405 9.778 1.00 52.69 171 ASP A O 1
ATOM 1391 N N . ARG A 1 172 ? -8.124 -11.470 10.345 1.00 50.19 172 ARG A N 1
ATOM 1392 C CA . ARG A 1 172 ? -8.475 -10.810 9.088 1.00 50.19 172 ARG A CA 1
ATOM 1393 C C . ARG A 1 172 ? -7.792 -11.472 7.893 1.00 50.19 172 ARG A C 1
ATOM 1395 O O . ARG A 1 172 ? -8.315 -11.300 6.796 1.00 50.19 172 ARG A O 1
ATOM 1402 N N . TRP A 1 173 ? -6.707 -12.238 8.074 1.00 50.75 173 TRP A N 1
ATOM 1403 C CA . TRP A 1 173 ? -5.837 -12.705 6.993 1.00 50.75 173 TRP A CA 1
ATOM 1404 C C . TRP A 1 173 ? -5.645 -14.242 6.820 1.00 50.75 173 TRP A C 1
ATOM 1406 O O . TRP A 1 173 ? -4.929 -14.649 5.904 1.00 50.75 173 TRP A O 1
ATOM 1416 N N . GLU A 1 174 ? -6.351 -15.123 7.545 1.00 43.09 174 GLU A N 1
ATOM 1417 C CA . GLU A 1 174 ? -6.183 -16.607 7.510 1.00 43.09 174 GLU A CA 1
ATOM 1418 C C . GLU A 1 174 ? -6.665 -17.349 6.220 1.00 43.09 174 GLU A C 1
ATOM 1420 O O . GLU A 1 174 ? -7.002 -18.527 6.237 1.00 43.09 174 GLU A O 1
ATOM 1425 N N . THR A 1 175 ? -6.670 -16.692 5.055 1.00 43.53 175 THR A N 1
ATOM 1426 C CA . THR A 1 175 ? -7.006 -17.287 3.734 1.00 43.53 175 THR A CA 1
ATOM 1427 C C . THR A 1 175 ? -6.044 -16.855 2.621 1.00 43.53 175 THR A C 1
ATOM 1429 O O . THR A 1 175 ? -6.441 -16.638 1.480 1.00 43.53 175 THR A O 1
ATOM 1432 N N . ILE A 1 176 ? -4.753 -16.724 2.938 1.00 41.97 176 ILE A N 1
ATOM 1433 C CA . ILE A 1 176 ? -3.713 -16.644 1.903 1.00 41.97 176 ILE A CA 1
ATOM 1434 C C . ILE A 1 176 ? -3.408 -18.080 1.467 1.00 41.97 176 ILE A C 1
ATOM 1436 O O . ILE A 1 176 ? -2.588 -18.766 2.079 1.00 41.97 176 ILE A O 1
ATOM 1440 N N . GLU A 1 177 ? -4.098 -18.558 0.431 1.00 35.28 177 GLU A N 1
ATOM 1441 C CA . GLU A 1 177 ? -3.648 -19.749 -0.288 1.00 35.28 177 GLU A CA 1
ATOM 1442 C C . GLU A 1 177 ? -2.320 -19.410 -0.973 1.00 35.28 177 GLU A C 1
ATOM 1444 O O . GLU A 1 177 ? -2.228 -18.538 -1.839 1.00 35.28 177 GLU A O 1
ATOM 1449 N N . TRP A 1 178 ? -1.257 -20.070 -0.518 1.00 39.09 178 TRP A N 1
ATOM 1450 C CA . TRP A 1 178 ? 0.074 -19.982 -1.099 1.00 39.09 178 TRP A CA 1
ATOM 1451 C C . TRP A 1 178 ? 0.109 -20.753 -2.418 1.00 39.09 178 TRP A C 1
ATOM 1453 O O . TRP A 1 178 ? 0.687 -21.833 -2.496 1.00 39.09 178 TRP A O 1
ATOM 1463 N N . GLU A 1 179 ? -0.476 -20.202 -3.476 1.00 28.88 179 GLU A N 1
ATOM 1464 C CA . GLU A 1 179 ? -0.116 -20.622 -4.829 1.00 28.88 179 GLU A CA 1
ATOM 1465 C C . GLU A 1 179 ? 1.135 -19.847 -5.257 1.00 28.88 179 GLU A C 1
ATOM 1467 O O . GLU A 1 179 ? 1.091 -18.858 -5.989 1.00 28.88 179 GLU A O 1
ATOM 1472 N N . LEU A 1 180 ? 2.285 -20.285 -4.734 1.00 28.39 180 LEU A N 1
ATOM 1473 C CA . LEU A 1 180 ? 3.566 -20.061 -5.396 1.00 28.39 180 LEU A CA 1
ATOM 1474 C C . LEU A 1 180 ? 3.567 -20.917 -6.669 1.00 28.39 180 LEU A C 1
ATOM 1476 O O . LEU A 1 180 ? 3.935 -22.090 -6.633 1.00 28.39 180 LEU A O 1
ATOM 1480 N N . GLY A 1 181 ? 3.079 -20.327 -7.760 1.00 28.16 181 GLY A N 1
ATOM 1481 C CA . GLY A 1 181 ? 3.406 -20.752 -9.121 1.00 28.16 181 GLY A CA 1
ATOM 1482 C C . GLY A 1 181 ? 4.801 -20.289 -9.509 1.00 28.16 181 GLY A C 1
ATOM 1483 O O . GLY A 1 181 ? 5.112 -19.101 -9.253 1.00 28.16 181 GLY A O 1
#

Secondary structure (DSSP, 8-state):
--HHHHHHHHHHHHTGGGTEEEEEEEEETTEEEEEEEETTEEEEEEEEEEETTTTEEEEEEE--TTSS-HHHHHHHHHHHHHHS-SEEEEEEE--HHHHHHHHHTT--GGGSHHHHHHHHTT-EEEEE-SSEEEEEE--TT---HHHHHHHHHHHHHHHH---HHHHHHHHTSTT------

Sequence (181 aa):
MRVEELLEEWTAHYLGGMGLRLYRVELEEGGARFILGWRGEEVVEVRYSPMDEETMARLEVIYVPGRLPRGVEEGLFRAMRVLLPPRGKIGHRMEVKELEEHLKRGIPLALTPWGLLVWLAGGRRLTWTEDAVWGEVPLKKDVGEEELGEMIEFVEAYRESRDPYVVSALDRWETIEWELG

Radius of gyration: 16.48 Å; chains: 1; bounding box: 38×39×48 Å